Protein AF-A0A9E1PP29-F1 (afdb_monomer_lite)

Sequence (46 aa):
MSAYIIRRLLLIIPTLFGIMVINFAVVQVAPGGPVEQMIAQIKGTA

Foldseek 3Di:
DVVVVVVVVVVVVVVVVVVVVVVVVVQVPDPQGPVNVVVCVVVVVD

Structure (mmCIF, N/CA/C/O backbone):
data_AF-A0A9E1PP29-F1
#
_entry.id   AF-A0A9E1PP29-F1
#
loop_
_atom_site.group_PDB
_atom_site.id
_atom_site.type_symbol
_atom_site.label_atom_id
_atom_site.label_alt_id
_atom_site.label_comp_id
_atom_site.label_asym_id
_atom_site.label_entity_id
_atom_site.label_seq_id
_atom_site.pdbx_PDB_ins_code
_atom_site.Cartn_x
_atom_site.Cartn_y
_atom_site.Cartn_z
_atom_site.occupancy
_atom_site.B_iso_or_equiv
_atom_site.auth_seq_id
_atom_site.auth_comp_id
_atom_site.auth_asym_id
_atom_site.auth_atom_id
_atom_site.pdbx_PDB_model_num
ATOM 1 N N . MET A 1 1 ? 15.465 -0.862 -23.096 1.00 72.50 1 MET A N 1
ATOM 2 C CA . MET A 1 1 ? 15.757 -1.025 -21.651 1.00 72.50 1 MET A CA 1
ATOM 3 C C . MET A 1 1 ? 15.068 0.051 -20.801 1.00 72.50 1 MET A C 1
ATOM 5 O O . MET A 1 1 ? 14.256 -0.312 -19.962 1.00 72.50 1 MET A O 1
ATOM 9 N N . SER A 1 2 ? 15.282 1.352 -21.048 1.00 80.81 2 SER A N 1
ATOM 10 C CA . SER A 1 2 ? 14.642 2.463 -20.301 1.00 80.81 2 SER A CA 1
ATOM 11 C C . SER A 1 2 ? 13.104 2.422 -20.291 1.00 80.81 2 SER A C 1
ATOM 13 O O . SER A 1 2 ? 12.494 2.510 -19.229 1.00 80.81 2 SER A O 1
ATOM 15 N N . ALA A 1 3 ? 12.468 2.183 -21.443 1.00 87.19 3 ALA A N 1
ATOM 16 C CA . ALA A 1 3 ? 11.008 2.069 -21.549 1.00 87.19 3 ALA A CA 1
ATOM 17 C C . ALA A 1 3 ? 10.412 0.901 -20.731 1.00 87.19 3 ALA A C 1
ATOM 19 O O . ALA A 1 3 ? 9.300 1.002 -20.221 1.00 87.19 3 ALA A O 1
ATOM 20 N N . TYR A 1 4 ? 11.158 -0.197 -20.559 1.00 88.75 4 TYR A N 1
ATOM 21 C CA . TYR A 1 4 ? 10.732 -1.337 -19.740 1.00 88.75 4 TYR A CA 1
ATOM 22 C C . TYR A 1 4 ? 10.779 -1.004 -18.245 1.00 88.75 4 TYR A C 1
ATOM 24 O O . TYR A 1 4 ? 9.846 -1.327 -17.514 1.00 88.75 4 TYR A O 1
ATOM 32 N N . ILE A 1 5 ? 11.825 -0.297 -17.803 1.00 87.81 5 ILE A N 1
ATOM 33 C CA . ILE A 1 5 ? 11.970 0.155 -16.413 1.00 87.81 5 ILE A CA 1
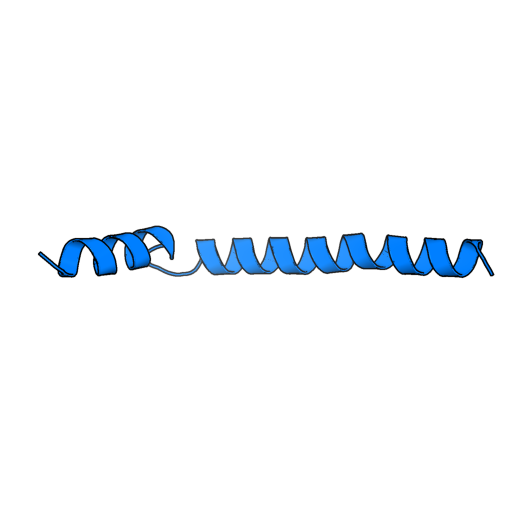ATOM 34 C C . ILE A 1 5 ? 10.868 1.159 -16.061 1.00 87.81 5 ILE A C 1
ATOM 36 O O . ILE A 1 5 ? 10.202 0.991 -15.044 1.00 87.81 5 ILE A O 1
ATOM 40 N N . ILE A 1 6 ? 10.607 2.140 -16.931 1.00 91.94 6 ILE A N 1
ATOM 41 C CA . ILE A 1 6 ? 9.527 3.122 -16.739 1.00 91.94 6 ILE A CA 1
ATOM 42 C C . ILE A 1 6 ? 8.172 2.420 -16.644 1.00 91.94 6 ILE A C 1
ATOM 44 O O . ILE A 1 6 ? 7.404 2.687 -15.727 1.00 91.94 6 ILE A O 1
ATOM 48 N N . ARG A 1 7 ? 7.895 1.461 -17.535 1.00 88.56 7 ARG A N 1
ATOM 49 C CA . ARG A 1 7 ? 6.655 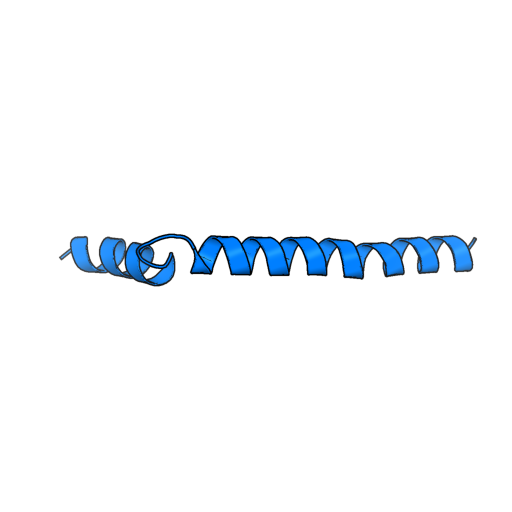0.677 -17.492 1.00 88.56 7 ARG A CA 1
ATOM 50 C C . ARG A 1 7 ? 6.523 -0.115 -16.189 1.00 88.56 7 ARG A C 1
ATOM 52 O O . ARG A 1 7 ? 5.426 -0.219 -15.658 1.00 88.56 7 ARG A O 1
ATOM 59 N N . ARG A 1 8 ? 7.630 -0.620 -15.638 1.00 88.75 8 ARG A N 1
ATOM 60 C CA . ARG A 1 8 ? 7.649 -1.329 -14.350 1.00 88.75 8 ARG A CA 1
ATOM 61 C C . ARG A 1 8 ? 7.375 -0.396 -13.172 1.00 88.75 8 ARG A C 1
ATOM 63 O O . ARG A 1 8 ? 6.592 -0.754 -12.303 1.00 88.75 8 ARG A O 1
ATOM 70 N N . LEU A 1 9 ? 7.961 0.802 -13.173 1.00 89.12 9 LEU A N 1
ATOM 71 C CA . LEU A 1 9 ? 7.730 1.821 -12.144 1.00 89.12 9 LEU A CA 1
ATOM 72 C C . LEU A 1 9 ? 6.299 2.372 -12.190 1.00 89.12 9 LEU A C 1
ATOM 74 O O . LEU A 1 9 ? 5.671 2.538 -11.148 1.00 89.12 9 LEU A O 1
ATOM 78 N N . LEU A 1 10 ? 5.746 2.575 -13.388 1.00 90.31 10 LEU A N 1
ATOM 79 C CA . LEU A 1 10 ? 4.357 3.005 -13.561 1.00 90.31 10 LEU A CA 1
ATOM 80 C C . LEU A 1 10 ? 3.353 1.983 -13.017 1.00 90.31 10 LEU A C 1
AT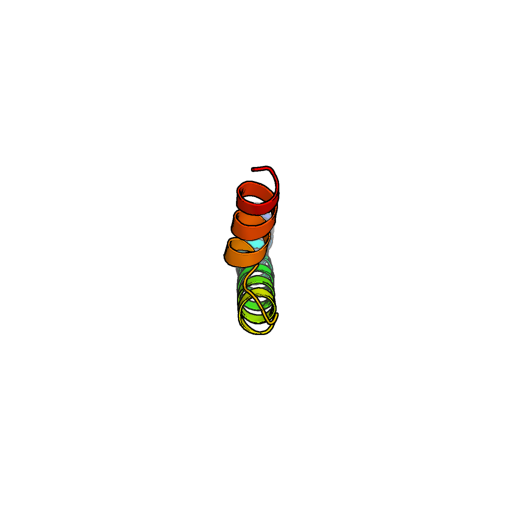OM 82 O O . LEU A 1 10 ? 2.301 2.387 -12.541 1.00 90.31 10 LEU A O 1
ATOM 86 N N . LEU A 1 11 ? 3.676 0.685 -13.042 1.00 90.44 11 LEU A N 1
ATOM 87 C CA . LEU A 1 11 ? 2.832 -0.378 -12.477 1.00 90.44 11 LEU A CA 1
ATOM 88 C C . LEU A 1 11 ? 2.889 -0.457 -10.938 1.00 90.44 11 LEU A C 1
ATOM 90 O O . LEU A 1 11 ? 1.993 -1.033 -10.320 1.00 90.44 11 LEU A O 1
ATOM 94 N N . ILE A 1 12 ? 3.885 0.154 -10.291 1.00 91.88 12 ILE A N 1
ATOM 95 C CA . ILE A 1 12 ? 3.949 0.225 -8.821 1.00 91.88 12 ILE A CA 1
ATOM 96 C C . ILE A 1 12 ? 2.865 1.168 -8.287 1.00 91.88 12 ILE A C 1
ATOM 98 O O . ILE A 1 12 ? 2.213 0.853 -7.295 1.00 91.88 12 ILE A O 1
ATOM 102 N N . ILE A 1 13 ? 2.619 2.284 -8.975 1.00 93.62 13 IL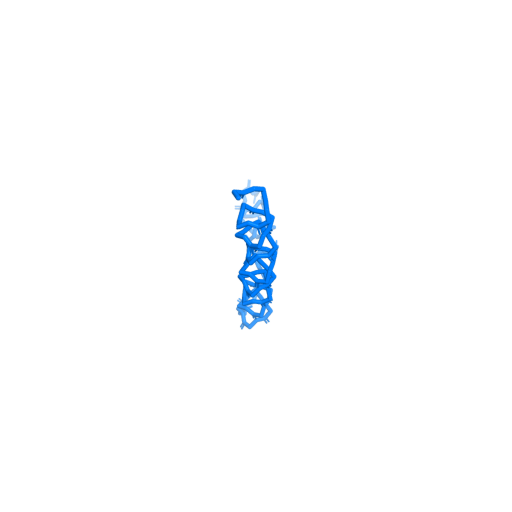E A N 1
ATOM 103 C CA . ILE A 1 13 ? 1.618 3.288 -8.590 1.00 93.62 13 ILE A CA 1
ATOM 104 C C . ILE A 1 13 ? 0.212 2.680 -8.396 1.00 93.62 13 ILE A C 1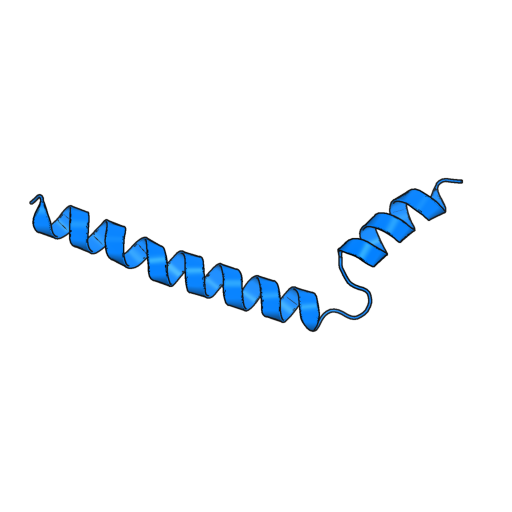
ATOM 106 O O . ILE A 1 13 ? -0.340 2.851 -7.308 1.00 93.62 13 ILE A O 1
ATOM 110 N N . PRO A 1 14 ? -0.379 1.935 -9.358 1.00 94.00 14 PRO A N 1
ATOM 111 C CA . PRO A 1 14 ? -1.694 1.324 -9.169 1.00 94.00 14 PRO A CA 1
ATOM 112 C C . PRO A 1 14 ? -1.690 0.243 -8.083 1.00 94.00 14 PRO A C 1
ATOM 114 O O . PRO A 1 14 ? -2.698 0.066 -7.404 1.00 94.00 14 PRO A O 1
ATOM 117 N N . THR A 1 15 ? -0.561 -0.437 -7.864 1.00 95.00 15 THR A N 1
ATOM 118 C CA . THR A 1 15 ? -0.423 -1.424 -6.782 1.00 95.00 15 THR A CA 1
ATOM 119 C C . THR A 1 15 ? -0.511 -0.744 -5.414 1.00 95.00 15 THR A C 1
ATOM 121 O O . THR A 1 15 ? -1.292 -1.158 -4.559 1.00 95.00 15 THR A O 1
ATOM 124 N N . LEU A 1 16 ? 0.242 0.344 -5.224 1.00 94.81 16 LEU A N 1
ATOM 125 C CA . LEU A 1 16 ? 0.199 1.142 -3.998 1.00 94.81 16 LEU A CA 1
ATOM 126 C C . LEU A 1 16 ? -1.177 1.775 -3.793 1.00 94.81 16 LEU A C 1
ATOM 128 O O . LEU A 1 16 ? -1.698 1.751 -2.682 1.00 94.81 16 LEU A O 1
ATOM 132 N N . PHE A 1 17 ? -1.791 2.287 -4.861 1.00 96.31 17 PHE A N 1
ATOM 133 C CA . PHE A 1 17 ? -3.139 2.842 -4.802 1.00 96.31 17 PHE A CA 1
ATOM 134 C C . PHE A 1 17 ? -4.166 1.798 -4.354 1.00 96.31 17 PHE A C 1
ATOM 136 O O . PHE A 1 17 ? -4.943 2.064 -3.440 1.00 96.31 17 PHE A O 1
ATOM 143 N N . GLY A 1 18 ? -4.120 0.589 -4.920 1.00 95.81 18 GLY A N 1
ATOM 144 C CA . GLY A 1 18 ? -4.988 -0.513 -4.508 1.00 95.81 18 GLY A CA 1
ATOM 145 C C . GLY A 1 18 ? -4.832 -0.861 -3.026 1.00 95.81 18 GLY A C 1
ATOM 146 O O . GLY A 1 18 ? -5.827 -0.943 -2.310 1.00 95.81 18 GLY A O 1
ATOM 147 N N . ILE A 1 19 ? -3.592 -0.991 -2.540 1.00 95.75 19 ILE A N 1
ATOM 148 C CA . ILE A 1 19 ? -3.318 -1.273 -1.121 1.00 95.75 19 ILE A CA 1
ATOM 149 C C . ILE A 1 19 ? -3.838 -0.144 -0.222 1.00 95.75 19 ILE A C 1
ATOM 151 O O . ILE A 1 19 ? -4.463 -0.425 0.799 1.00 95.75 19 ILE A O 1
ATOM 155 N N . MET A 1 20 ? -3.620 1.121 -0.597 1.00 94.12 20 MET A N 1
ATOM 156 C CA . MET A 1 20 ? -4.113 2.276 0.162 1.00 94.12 20 MET A CA 1
ATOM 157 C C . MET A 1 20 ? -5.641 2.291 0.248 1.00 94.12 20 MET A C 1
ATOM 159 O O . MET A 1 20 ? -6.177 2.484 1.335 1.00 94.12 20 MET A O 1
ATOM 163 N N . VAL A 1 21 ? -6.342 2.044 -0.863 1.00 94.88 21 VAL A N 1
ATOM 164 C CA . VAL A 1 21 ? -7.813 2.002 -0.892 1.00 94.88 21 VAL A CA 1
ATOM 165 C C . VAL A 1 21 ? -8.348 0.857 -0.037 1.00 94.88 21 VAL A C 1
ATOM 167 O O . VAL A 1 21 ? -9.274 1.069 0.743 1.00 94.88 21 VAL A O 1
ATOM 170 N N . ILE A 1 22 ? -7.756 -0.336 -0.138 1.00 93.50 22 ILE A N 1
ATOM 171 C CA . ILE A 1 22 ? -8.151 -1.485 0.688 1.00 93.50 22 ILE A CA 1
ATOM 172 C C . ILE A 1 22 ? -7.916 -1.179 2.166 1.00 93.50 22 ILE A C 1
ATOM 174 O O . ILE A 1 22 ? -8.820 -1.375 2.969 1.00 93.50 22 ILE A O 1
ATOM 178 N N . ASN A 1 23 ? -6.741 -0.662 2.531 1.00 88.06 23 ASN A N 1
ATOM 179 C CA . ASN A 1 23 ? -6.434 -0.286 3.910 1.00 88.06 23 ASN A CA 1
ATOM 180 C C . ASN A 1 23 ? -7.447 0.748 4.432 1.00 88.06 23 ASN A C 1
ATOM 182 O O . ASN A 1 23 ? -8.048 0.558 5.484 1.00 88.06 23 ASN A O 1
ATOM 186 N N . PHE A 1 24 ? -7.731 1.785 3.645 1.00 88.31 24 PHE A N 1
ATOM 187 C CA . PHE A 1 24 ? -8.714 2.808 3.992 1.00 88.31 24 PHE A CA 1
ATOM 188 C C . PHE A 1 24 ? -10.138 2.251 4.145 1.00 88.31 24 PHE A C 1
ATOM 190 O O . PHE A 1 24 ? -10.871 2.659 5.045 1.00 88.31 24 PHE A O 1
ATOM 197 N N . ALA A 1 25 ? -10.540 1.304 3.297 1.00 89.94 25 ALA A N 1
ATOM 198 C CA . ALA A 1 25 ? -11.824 0.621 3.422 1.00 89.94 25 ALA A CA 1
ATOM 199 C C . ALA A 1 25 ? -11.875 -0.254 4.685 1.00 89.94 25 ALA A C 1
ATOM 201 O O . ALA A 1 25 ? -12.843 -0.188 5.435 1.00 89.94 25 ALA A O 1
ATOM 202 N N . VAL A 1 26 ? -10.818 -1.020 4.966 1.00 85.75 26 VAL A N 1
ATOM 203 C CA . VAL A 1 26 ? -10.706 -1.860 6.170 1.00 85.75 26 VAL A CA 1
ATOM 204 C C . VAL A 1 26 ? -10.778 -1.014 7.440 1.00 85.75 26 VAL A C 1
ATOM 206 O O . VAL A 1 26 ? -11.518 -1.353 8.361 1.00 85.75 26 VAL A O 1
ATOM 209 N N . VAL A 1 27 ? -10.065 0.113 7.472 1.00 81.94 27 VAL A N 1
ATOM 210 C CA . VAL A 1 27 ? -10.073 1.057 8.597 1.00 81.94 27 VAL A CA 1
ATOM 211 C C . VAL A 1 27 ? -11.464 1.643 8.846 1.00 81.94 27 VAL A C 1
ATOM 213 O O . VAL A 1 27 ? -11.849 1.788 10.000 1.00 81.94 27 VAL A O 1
ATOM 216 N N . GLN A 1 28 ? -12.227 1.954 7.795 1.00 80.06 28 GLN A N 1
ATOM 217 C CA . GLN A 1 28 ? -13.591 2.478 7.936 1.00 80.06 28 GLN A CA 1
ATOM 218 C C . GLN A 1 28 ? -14.615 1.416 8.353 1.00 80.06 28 GLN A C 1
ATOM 220 O O . GLN A 1 28 ? -15.623 1.752 8.966 1.00 80.06 28 GLN A O 1
ATOM 225 N N . VAL A 1 29 ? -14.385 0.149 7.999 1.00 80.94 29 VAL A N 1
ATOM 226 C CA . VAL A 1 29 ? -15.283 -0.965 8.342 1.00 80.94 29 VAL A CA 1
ATOM 227 C C . VAL A 1 29 ? -15.032 -1.481 9.765 1.00 80.94 29 VAL A C 1
ATOM 229 O O . VAL A 1 29 ? -15.943 -2.036 10.379 1.00 80.94 29 VAL A O 1
ATOM 232 N N . ALA A 1 30 ? -13.828 -1.300 10.316 1.00 77.12 30 ALA A N 1
ATOM 233 C CA . ALA A 1 30 ? -13.516 -1.694 11.686 1.00 77.12 30 ALA A CA 1
ATOM 234 C C . ALA A 1 30 ? -14.324 -0.853 12.708 1.00 77.12 30 ALA A C 1
ATOM 236 O O . ALA A 1 30 ? -14.209 0.374 12.713 1.00 77.12 30 ALA A O 1
ATOM 237 N N . PRO A 1 31 ? -15.136 -1.477 13.587 1.00 61.69 31 PRO A N 1
ATOM 238 C CA . PRO A 1 31 ? -15.895 -0.761 14.610 1.00 61.69 31 PRO A CA 1
ATOM 239 C C . PRO A 1 31 ? -14.956 -0.229 15.703 1.00 61.69 31 PRO A C 1
ATOM 241 O O . PRO A 1 31 ? -14.165 -0.981 16.274 1.00 61.69 31 PRO A O 1
ATOM 244 N N . GLY A 1 32 ? -15.056 1.073 15.990 1.00 65.38 32 GLY A N 1
ATOM 245 C CA . GLY A 1 32 ? -14.079 1.812 16.791 1.00 65.38 32 GLY A CA 1
ATOM 246 C C . GLY A 1 32 ? -12.820 2.036 15.964 1.00 65.38 32 GLY A C 1
ATOM 247 O O . GLY A 1 32 ? -11.990 1.132 15.838 1.00 65.38 32 GLY A O 1
ATOM 248 N N . GLY A 1 33 ? -12.693 3.218 15.362 1.00 73.94 33 GLY A N 1
ATOM 249 C CA . GLY A 1 33 ? -11.593 3.500 14.445 1.00 73.94 33 GLY A CA 1
ATOM 250 C C . GLY A 1 33 ? -10.235 3.255 15.121 1.00 73.94 33 GLY A C 1
ATOM 251 O O . GLY A 1 33 ? -10.117 3.416 16.337 1.00 73.94 33 GLY A O 1
ATOM 252 N N . PRO A 1 34 ? -9.169 2.920 14.374 1.00 66.38 34 PRO A N 1
ATOM 253 C CA . PRO A 1 34 ? -7.828 2.758 14.942 1.00 66.38 34 PRO A CA 1
ATOM 254 C C . PRO A 1 34 ? -7.405 3.981 15.766 1.00 66.38 34 PRO A C 1
ATOM 256 O O . PRO A 1 34 ? -6.748 3.841 16.787 1.00 66.38 34 PRO A O 1
ATOM 259 N N . VAL A 1 35 ? -7.865 5.175 15.386 1.00 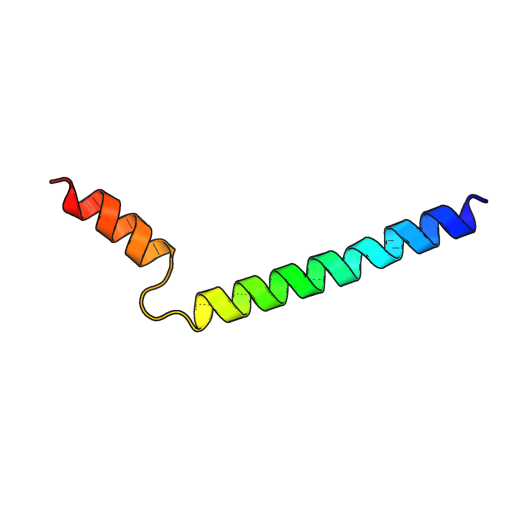67.94 35 VAL A N 1
ATOM 260 C CA . VAL A 1 35 ? -7.667 6.415 16.144 1.00 67.94 35 VAL A CA 1
ATOM 261 C C . VAL A 1 35 ? -8.388 6.388 17.496 1.00 67.94 35 VAL A C 1
ATOM 263 O O . VAL A 1 35 ? -7.799 6.777 18.496 1.00 67.94 35 VAL A O 1
ATOM 266 N N . GLU A 1 36 ? -9.624 5.893 17.569 1.00 69.31 36 GLU A N 1
ATOM 267 C CA . GLU A 1 36 ? -10.363 5.755 18.832 1.00 69.31 36 GLU A CA 1
ATOM 268 C C . GLU A 1 36 ? -9.753 4.677 19.725 1.00 69.31 36 GLU A C 1
ATOM 270 O O . GLU A 1 36 ? -9.646 4.891 20.928 1.00 69.31 36 GLU A O 1
ATOM 275 N N . GLN A 1 37 ? -9.278 3.565 19.156 1.00 69.31 37 GLN A N 1
ATOM 276 C CA . GLN A 1 37 ? -8.560 2.530 19.906 1.00 69.31 37 GLN A CA 1
ATOM 277 C C . GLN A 1 37 ? -7.204 3.037 20.420 1.00 69.31 37 GLN A C 1
ATOM 279 O O . GLN A 1 37 ? -6.847 2.776 21.568 1.00 69.31 37 GLN A O 1
ATOM 284 N N . MET A 1 38 ? -6.468 3.811 19.615 1.00 71.00 38 MET A N 1
ATOM 285 C CA . MET A 1 38 ? -5.218 4.453 20.037 1.00 71.00 38 MET A CA 1
ATOM 286 C C . MET A 1 38 ? -5.465 5.505 21.124 1.00 71.00 38 MET A C 1
ATOM 288 O O . MET A 1 38 ? -4.757 5.525 22.128 1.00 71.00 38 MET A O 1
ATOM 292 N N . ILE A 1 39 ? -6.497 6.343 20.981 1.00 70.88 39 ILE A N 1
ATOM 293 C CA . ILE A 1 39 ? -6.885 7.321 22.007 1.00 70.88 39 ILE A CA 1
ATOM 294 C C . ILE A 1 39 ? -7.371 6.611 23.274 1.00 70.88 39 ILE A C 1
ATOM 296 O O . ILE A 1 39 ? -7.037 7.060 24.365 1.00 70.88 39 ILE A O 1
ATOM 300 N N . ALA A 1 40 ? -8.116 5.507 23.166 1.00 73.62 40 ALA A N 1
ATOM 301 C CA . ALA A 1 40 ? -8.583 4.723 24.308 1.00 73.62 40 ALA A CA 1
ATOM 302 C C . ALA A 1 40 ? -7.429 4.052 25.068 1.00 73.62 40 ALA A C 1
ATOM 304 O O . ALA A 1 40 ? -7.444 4.059 26.296 1.00 73.62 40 ALA A O 1
ATOM 305 N N . GLN A 1 41 ? -6.403 3.546 24.374 1.00 73.25 41 GLN A N 1
ATOM 306 C CA . GLN A 1 41 ? -5.177 3.049 25.015 1.00 73.25 41 GLN A CA 1
ATOM 307 C C . GLN A 1 41 ? -4.428 4.165 25.760 1.00 73.25 41 GLN A C 1
ATOM 309 O O . GLN A 1 41 ? -3.974 3.960 26.884 1.00 73.25 41 GLN A O 1
ATOM 314 N N . ILE A 1 42 ? -4.353 5.369 25.181 1.00 76.50 42 ILE A N 1
ATOM 315 C CA . ILE A 1 42 ? -3.700 6.523 25.820 1.00 76.50 42 ILE A CA 1
ATOM 316 C C . ILE A 1 42 ? -4.522 7.028 27.021 1.00 76.50 42 ILE A C 1
ATOM 318 O O . ILE A 1 42 ? -3.963 7.275 28.086 1.00 76.50 42 ILE A O 1
ATOM 322 N N . LYS A 1 43 ? -5.851 7.144 26.885 1.00 73.50 43 LYS A N 1
ATOM 323 C CA . LYS A 1 43 ? -6.761 7.575 27.963 1.00 73.50 43 LYS A CA 1
ATOM 324 C C . LYS A 1 43 ? -6.912 6.552 29.088 1.00 73.50 43 LYS A C 1
ATOM 326 O O . LYS A 1 43 ? -7.142 6.962 30.215 1.00 73.50 43 LYS A O 1
ATOM 331 N N . GLY A 1 44 ? -6.805 5.255 28.801 1.00 64.62 44 GLY A N 1
ATOM 332 C CA . GLY A 1 44 ? -6.896 4.183 29.798 1.00 64.62 44 GLY A CA 1
ATOM 333 C C . GLY A 1 44 ? -5.669 4.053 30.705 1.00 64.62 44 GLY A C 1
ATOM 334 O O . GLY A 1 44 ? -5.677 3.219 31.602 1.00 64.62 44 GLY A O 1
ATOM 335 N N . THR A 1 45 ? -4.625 4.860 30.483 1.00 56.28 45 THR A N 1
ATOM 336 C CA . THR A 1 45 ? -3.412 4.898 31.321 1.00 56.28 45 THR A CA 1
ATOM 337 C C . THR A 1 45 ? -3.465 6.022 32.377 1.00 56.28 45 THR A C 1
ATOM 339 O O . THR A 1 45 ? -2.422 6.476 32.840 1.00 56.28 45 THR A O 1
ATOM 342 N N . ALA A 1 46 ? -4.658 6.500 32.751 1.00 44.78 46 ALA A N 1
ATOM 343 C CA . ALA A 1 46 ? -4.857 7.546 33.761 1.00 44.78 46 ALA A CA 1
ATOM 344 C C . ALA A 1 46 ? -5.811 7.091 34.871 1.00 44.78 46 ALA A C 1
ATOM 346 O O . ALA A 1 46 ? -6.857 6.491 34.533 1.00 44.78 46 ALA A O 1
#

pLDDT: mean 81.44, std 12.2, range [44.78, 96.31]

Radius of gyration: 18.28 Å; chains: 1; bounding box: 32×9×55 Å

Secondary structure (DSSP, 8-state):
-HHHHHHHHHHHHHHHHHHHHHHHHHHHHSSS-HHHHHHHHHHTT-